Protein AF-A0A3A2Z246-F1 (afdb_monomer_lite)

Foldseek 3Di:
DAQFPVGDDAQWDWDAAPPVRHTPDTAGEDEPGHTPTRVCVPNVDDPVLVVQADAPPPPDDPPDPDDDDDDDCPPDRGHYYHHVVVVVVSVVVVDDPPRDPPPPPPD

Sequence (107 aa):
MGYTTQGLELVRLTAVTWPEGKVLLDILVRPFGEILDLNSRFSGIFPEHYATAIPYGSKVPDTVSSAPEDGEVETAPMQVVDSPAVARELLFKHLQPDTPFDRTCDR

Structure (mmCIF, N/CA/C/O backbone):
data_AF-A0A3A2Z246-F1
#
_entry.id   AF-A0A3A2Z246-F1
#
loop_
_atom_site.group_PDB
_atom_site.id
_atom_site.type_symbol
_atom_site.label_atom_id
_atom_site.label_alt_id
_atom_site.label_comp_id
_atom_site.label_asym_id
_atom_site.label_entity_id
_atom_site.label_seq_id
_atom_site.pdbx_PDB_ins_code
_atom_site.Cartn_x
_atom_site.Cartn_y
_atom_site.Cartn_z
_atom_site.occupancy
_atom_site.B_iso_or_equiv
_atom_site.auth_seq_id
_atom_site.auth_comp_id
_atom_site.auth_asym_id
_atom_site.auth_atom_id
_atom_site.pdbx_PDB_model_num
ATOM 1 N N . MET A 1 1 ? 5.184 -0.367 4.329 1.00 91.81 1 MET A N 1
ATOM 2 C CA . MET A 1 1 ? 4.444 -1.140 5.355 1.00 91.81 1 MET A CA 1
ATOM 3 C C . MET A 1 1 ? 3.972 -0.184 6.439 1.00 91.81 1 MET A C 1
ATOM 5 O O . MET A 1 1 ? 4.688 0.779 6.689 1.00 91.81 1 MET A O 1
ATOM 9 N N . GLY A 1 2 ? 2.813 -0.428 7.045 1.00 93.56 2 GLY A N 1
ATOM 10 C CA . GLY A 1 2 ? 2.259 0.357 8.154 1.00 93.56 2 GLY A CA 1
ATOM 11 C C . GLY A 1 2 ? 1.643 -0.555 9.214 1.00 93.56 2 GLY A C 1
ATOM 12 O O . GLY A 1 2 ? 1.359 -1.720 8.933 1.00 93.56 2 GLY A O 1
ATOM 13 N N . TYR A 1 3 ? 1.477 -0.044 10.429 1.00 96.50 3 TYR A N 1
ATOM 14 C CA . TYR A 1 3 ? 0.848 -0.760 11.532 1.00 96.50 3 TYR A CA 1
ATOM 15 C C . TYR A 1 3 ? -0.658 -0.509 11.542 1.00 96.50 3 TYR A C 1
ATOM 17 O O . TYR A 1 3 ? -1.129 0.631 11.512 1.00 96.50 3 TYR A O 1
ATOM 25 N N . THR A 1 4 ? -1.413 -1.591 11.614 1.00 96.31 4 THR A N 1
ATOM 26 C CA . THR A 1 4 ? -2.870 -1.605 11.622 1.00 96.31 4 THR A CA 1
ATOM 27 C C . THR A 1 4 ? -3.382 -2.411 12.808 1.00 96.31 4 THR A C 1
ATOM 29 O O . THR A 1 4 ? -2.623 -3.058 13.537 1.00 96.31 4 THR A O 1
ATOM 32 N N . THR A 1 5 ? -4.700 -2.422 12.974 1.00 97.00 5 THR A N 1
ATOM 33 C CA . THR A 1 5 ? -5.398 -3.297 13.931 1.00 97.00 5 THR A CA 1
ATOM 34 C C . THR A 1 5 ? -5.128 -4.794 13.727 1.00 97.00 5 THR A C 1
ATOM 36 O O . THR A 1 5 ? -5.348 -5.566 14.656 1.00 97.00 5 THR A O 1
ATOM 39 N N . GLN A 1 6 ? -4.612 -5.206 12.563 1.00 95.06 6 GLN A N 1
ATOM 40 C CA . GLN A 1 6 ? -4.273 -6.596 12.236 1.00 95.06 6 GLN A CA 1
ATOM 41 C C . GLN A 1 6 ? -2.756 -6.869 12.209 1.00 95.06 6 GLN A C 1
ATOM 43 O O . GLN A 1 6 ? -2.329 -7.948 11.797 1.00 95.06 6 GLN A O 1
ATOM 48 N N . GLY A 1 7 ? -1.925 -5.922 12.659 1.00 95.00 7 GLY A N 1
ATOM 49 C CA . GLY A 1 7 ? -0.468 -6.060 12.710 1.00 95.00 7 GLY A CA 1
ATOM 50 C C . GLY A 1 7 ? 0.253 -5.208 11.665 1.00 95.00 7 GLY A C 1
ATOM 51 O O . GLY A 1 7 ? -0.106 -4.059 11.441 1.00 95.00 7 GLY A O 1
ATOM 52 N N . LEU A 1 8 ? 1.327 -5.731 11.068 1.00 95.06 8 LEU A N 1
ATOM 53 C CA . LEU A 1 8 ? 2.113 -5.013 10.058 1.00 95.06 8 LEU A CA 1
ATOM 54 C C . LEU A 1 8 ? 1.592 -5.344 8.650 1.00 95.06 8 LEU A C 1
ATOM 56 O O . LEU A 1 8 ? 1.792 -6.455 8.162 1.00 95.06 8 LEU A O 1
ATOM 60 N N . GLU A 1 9 ? 0.971 -4.375 7.978 1.00 95.94 9 GLU A N 1
ATOM 61 C CA . GLU A 1 9 ? 0.338 -4.552 6.664 1.00 95.94 9 GLU A CA 1
ATOM 62 C C . GLU A 1 9 ? 0.999 -3.726 5.543 1.00 95.94 9 GLU A C 1
ATOM 64 O O . GLU A 1 9 ? 1.778 -2.786 5.761 1.00 95.94 9 GLU A O 1
ATOM 69 N N . LEU A 1 10 ? 0.694 -4.105 4.298 1.00 94.56 10 LEU A N 1
ATOM 70 C CA . LEU A 1 10 ? 1.150 -3.427 3.086 1.00 94.56 10 LEU A CA 1
ATOM 71 C C . LEU A 1 10 ? 0.365 -2.126 2.869 1.00 94.56 10 LEU A C 1
ATOM 73 O O . LEU A 1 10 ? -0.858 -2.143 2.825 1.00 94.56 10 LEU A O 1
ATOM 77 N N . VAL A 1 11 ? 1.087 -1.017 2.681 1.00 94.81 11 VAL A N 1
ATOM 78 C CA . VAL A 1 11 ? 0.508 0.330 2.453 1.00 94.81 11 VAL A CA 1
ATOM 79 C C . VAL A 1 11 ? 0.953 0.970 1.133 1.00 94.81 11 VAL A C 1
ATOM 81 O O . VAL A 1 11 ? 0.318 1.899 0.649 1.00 94.81 11 VAL A O 1
ATOM 84 N N . ARG A 1 12 ? 2.046 0.481 0.534 1.00 94.25 12 ARG A N 1
ATOM 85 C CA . ARG A 1 12 ? 2.563 0.909 -0.773 1.00 94.25 12 ARG A CA 1
ATOM 86 C C . ARG A 1 12 ? 3.203 -0.285 -1.458 1.00 94.25 12 ARG A C 1
ATOM 88 O O . ARG A 1 12 ? 3.918 -1.042 -0.800 1.00 94.25 12 ARG A O 1
ATOM 95 N N . LEU A 1 13 ? 2.951 -0.429 -2.750 1.00 93.62 13 LEU A N 1
ATOM 96 C CA . LEU A 1 13 ? 3.553 -1.435 -3.608 1.00 93.62 13 LEU A CA 1
ATOM 97 C C . LEU A 1 13 ? 4.233 -0.736 -4.781 1.00 93.62 13 LEU A C 1
ATOM 99 O O . LEU A 1 13 ? 3.569 -0.048 -5.552 1.00 93.62 13 LEU A O 1
ATOM 103 N N . THR A 1 14 ? 5.534 -0.971 -4.927 1.00 92.25 14 THR A N 1
ATOM 104 C CA . THR A 1 14 ? 6.320 -0.488 -6.063 1.00 92.25 14 THR A CA 1
ATOM 105 C C . THR A 1 14 ? 6.989 -1.683 -6.739 1.00 92.25 14 THR A C 1
ATOM 107 O O . THR A 1 14 ? 7.660 -2.472 -6.075 1.00 92.25 14 THR A O 1
ATOM 110 N N . ALA A 1 15 ? 6.794 -1.835 -8.045 1.00 90.88 15 ALA A N 1
ATOM 111 C CA . ALA A 1 15 ? 7.421 -2.851 -8.880 1.00 90.88 15 ALA A CA 1
ATOM 112 C C . ALA A 1 15 ? 8.224 -2.176 -9.994 1.00 90.88 15 ALA A C 1
ATOM 114 O O . ALA A 1 15 ? 7.751 -1.229 -10.628 1.00 90.88 15 ALA A O 1
ATOM 115 N N . VAL A 1 16 ? 9.430 -2.680 -10.239 1.00 90.56 16 VAL A N 1
ATOM 116 C CA . VAL A 1 16 ? 10.371 -2.141 -11.227 1.00 90.56 16 VAL A CA 1
ATOM 117 C C . VAL A 1 16 ? 10.872 -3.251 -12.148 1.00 90.56 16 VAL A C 1
ATOM 119 O O . VAL A 1 16 ? 10.936 -4.410 -11.737 1.00 90.56 16 VAL A O 1
ATOM 122 N N . THR A 1 17 ? 11.229 -2.913 -13.388 1.00 87.00 17 THR A N 1
ATOM 123 C CA . THR A 1 17 ? 11.916 -3.847 -14.287 1.00 87.00 17 THR A CA 1
ATOM 124 C C . THR A 1 17 ? 13.344 -4.087 -13.820 1.00 87.00 17 THR A C 1
ATOM 126 O O . THR A 1 17 ? 13.981 -3.219 -13.224 1.00 87.00 17 THR A O 1
ATOM 129 N N . TRP A 1 18 ? 13.880 -5.249 -14.164 1.00 82.12 18 TRP A N 1
ATOM 130 C CA . TRP A 1 18 ? 15.300 -5.546 -14.056 1.00 82.12 18 TRP A CA 1
ATOM 131 C C . TRP A 1 18 ? 15.807 -5.991 -15.433 1.00 82.12 18 TRP A C 1
ATOM 133 O O . TRP A 1 18 ? 15.103 -6.775 -16.075 1.00 82.12 18 TRP A O 1
ATOM 143 N N . PRO A 1 19 ? 16.998 -5.549 -15.884 1.00 84.88 19 PRO A N 1
ATOM 144 C CA . PRO A 1 19 ? 17.991 -4.724 -15.181 1.00 84.88 19 PRO A CA 1
ATOM 145 C C . PRO A 1 19 ? 17.773 -3.201 -15.272 1.00 84.88 19 PRO A C 1
ATOM 147 O O . PRO A 1 19 ? 18.483 -2.453 -14.608 1.00 84.88 19 PRO A O 1
ATOM 150 N N . GLU A 1 20 ? 16.822 -2.714 -16.073 1.00 86.00 20 GLU A N 1
ATOM 151 C CA . GLU A 1 20 ? 16.721 -1.281 -16.405 1.00 86.00 20 GLU A CA 1
ATOM 152 C C . GLU A 1 20 ? 16.146 -0.403 -15.283 1.00 86.00 20 GLU A C 1
ATOM 154 O O . GLU A 1 20 ? 16.250 0.818 -15.367 1.00 86.00 20 GLU A O 1
ATOM 159 N N . GLY A 1 21 ? 15.511 -0.983 -14.260 1.00 84.19 21 GLY A N 1
ATOM 160 C CA . GLY A 1 21 ? 14.968 -0.236 -13.122 1.00 84.19 21 GLY A CA 1
ATOM 161 C C . GLY A 1 21 ? 13.742 0.624 -13.443 1.00 84.19 21 GLY A C 1
ATOM 162 O O . GLY A 1 21 ? 13.428 1.541 -12.686 1.00 84.19 21 GLY A O 1
ATOM 163 N N . LYS A 1 22 ? 13.036 0.374 -14.553 1.00 88.06 22 LYS A N 1
ATOM 164 C CA . LYS A 1 22 ? 11.867 1.179 -14.944 1.00 88.06 22 LYS A CA 1
ATOM 165 C C . LYS A 1 22 ? 10.682 0.869 -14.037 1.00 88.06 22 LYS A C 1
ATOM 167 O O . LYS A 1 22 ? 10.354 -0.298 -13.846 1.00 88.06 22 LYS A O 1
ATOM 172 N N . VAL A 1 23 ? 10.007 1.895 -13.520 1.00 87.75 23 VAL A N 1
ATOM 173 C CA . VAL A 1 23 ? 8.809 1.723 -12.682 1.00 87.75 23 VAL A CA 1
ATOM 174 C C . VAL A 1 23 ? 7.670 1.148 -13.523 1.00 87.75 23 VAL A C 1
ATOM 176 O O . VAL A 1 23 ? 7.226 1.766 -14.486 1.00 87.75 23 VAL A O 1
ATOM 179 N N . LEU A 1 24 ? 7.213 -0.050 -13.160 1.00 88.06 24 LEU A N 1
ATOM 180 C CA . LEU A 1 24 ? 6.066 -0.720 -13.778 1.00 88.06 24 LEU A CA 1
ATOM 181 C C . LEU A 1 24 ? 4.771 -0.409 -13.035 1.00 88.06 24 LEU A C 1
ATOM 183 O O . LEU A 1 24 ? 3.717 -0.250 -13.643 1.00 88.06 24 LEU A O 1
ATOM 187 N N . LEU A 1 25 ? 4.859 -0.360 -11.709 1.00 89.88 25 LEU A N 1
ATOM 188 C CA . LEU A 1 25 ? 3.725 -0.162 -10.824 1.00 89.88 25 LEU A CA 1
ATOM 189 C C . LEU A 1 25 ? 4.209 0.613 -9.604 1.00 89.88 25 LEU A C 1
ATOM 191 O O . LEU A 1 25 ? 5.188 0.208 -8.989 1.00 89.88 25 LEU A O 1
ATOM 195 N N . ASP A 1 26 ? 3.529 1.692 -9.239 1.00 91.62 26 ASP A N 1
ATOM 196 C CA . ASP A 1 26 ? 3.742 2.385 -7.969 1.00 91.62 26 ASP A CA 1
ATOM 197 C C . ASP A 1 26 ? 2.391 2.861 -7.444 1.00 91.62 26 ASP A C 1
ATOM 199 O O . ASP A 1 26 ? 1.778 3.771 -8.002 1.00 91.62 26 ASP A O 1
ATOM 203 N N . ILE A 1 27 ? 1.877 2.166 -6.432 1.00 93.00 27 ILE A N 1
ATOM 204 C CA . ILE A 1 27 ? 0.508 2.349 -5.946 1.00 93.00 27 ILE A CA 1
ATOM 205 C C . ILE A 1 27 ? 0.447 2.337 -4.421 1.00 93.00 27 ILE A C 1
ATOM 207 O O . ILE A 1 27 ? 1.177 1.608 -3.742 1.00 93.00 27 ILE A O 1
ATOM 211 N N . LEU A 1 28 ? -0.491 3.107 -3.881 1.00 94.56 28 LEU A N 1
ATOM 212 C CA . LEU A 1 28 ? -0.943 3.001 -2.502 1.00 94.56 28 LEU A CA 1
ATOM 213 C C . LEU A 1 28 ? -1.941 1.857 -2.366 1.00 94.56 28 LEU A C 1
ATOM 215 O O . LEU A 1 28 ? -2.760 1.611 -3.251 1.00 94.56 28 LEU A O 1
ATOM 219 N N . VAL A 1 29 ? -1.899 1.173 -1.230 1.00 95.12 29 VAL A N 1
ATOM 220 C CA . VAL A 1 29 ? -2.763 0.027 -0.946 1.00 95.12 29 VAL A CA 1
ATOM 221 C C . VAL A 1 29 ? -3.530 0.315 0.329 1.00 95.12 29 VAL A C 1
ATOM 223 O O . VAL A 1 29 ? -2.920 0.555 1.367 1.00 95.12 29 VAL A O 1
ATOM 226 N N . ARG A 1 30 ? -4.863 0.261 0.273 1.00 94.44 30 ARG A N 1
ATOM 227 C CA . ARG A 1 30 ? -5.680 0.293 1.486 1.00 94.44 30 ARG A CA 1
ATOM 228 C C . ARG A 1 30 ? -5.577 -1.069 2.196 1.00 94.44 30 ARG A C 1
ATOM 230 O O . ARG A 1 30 ? -5.949 -2.072 1.587 1.00 94.44 30 ARG A O 1
ATOM 237 N N . PRO A 1 31 ? -5.051 -1.135 3.433 1.00 94.88 31 PRO A N 1
ATOM 238 C CA . PRO A 1 31 ? -4.942 -2.386 4.183 1.00 94.88 31 PRO A CA 1
ATOM 239 C C . PRO A 1 31 ? -6.312 -2.879 4.671 1.00 94.88 31 PRO A C 1
ATOM 241 O O . PRO A 1 31 ? -7.307 -2.157 4.578 1.00 94.88 31 PRO A O 1
ATOM 244 N N . PHE A 1 32 ? -6.377 -4.115 5.179 1.00 93.69 32 PHE A N 1
ATOM 245 C CA . PHE A 1 32 ? -7.632 -4.675 5.691 1.00 93.69 32 PHE A CA 1
ATOM 246 C C . PHE A 1 32 ? -8.001 -4.103 7.059 1.00 93.69 32 PHE A C 1
ATOM 248 O O . PHE A 1 32 ? -9.176 -3.847 7.322 1.00 93.69 32 PHE A O 1
ATOM 255 N N . GLY A 1 33 ? -7.013 -3.938 7.938 1.00 93.31 33 GLY A N 1
ATOM 256 C CA . GLY A 1 33 ? -7.199 -3.315 9.238 1.00 93.31 33 GLY A CA 1
ATOM 257 C C . GLY A 1 33 ? -7.242 -1.793 9.149 1.00 93.31 33 GLY A C 1
ATOM 258 O O . GLY A 1 33 ? -6.658 -1.176 8.258 1.00 93.31 33 GLY A O 1
ATOM 259 N N . GLU A 1 34 ? -7.893 -1.168 10.128 1.00 94.00 34 GLU A N 1
ATOM 260 C CA . GLU A 1 34 ? -7.767 0.274 10.343 1.00 94.00 34 GLU A CA 1
ATOM 261 C C . GLU A 1 34 ? -6.302 0.644 10.627 1.00 94.00 34 GLU A C 1
ATOM 263 O O . GLU A 1 34 ? -5.625 -0.028 11.414 1.00 94.00 34 GLU A O 1
ATOM 268 N N . ILE A 1 35 ? -5.814 1.692 9.960 1.00 94.19 35 ILE A N 1
ATOM 269 C CA . ILE A 1 35 ? -4.438 2.177 10.080 1.00 94.19 35 ILE A CA 1
ATOM 270 C C . ILE A 1 35 ? -4.278 2.879 11.428 1.00 94.19 35 ILE A C 1
ATOM 272 O O . ILE A 1 35 ? -4.954 3.868 11.695 1.00 94.19 35 ILE A O 1
ATOM 276 N N . LEU A 1 36 ? -3.349 2.389 12.247 1.00 95.38 36 LEU A N 1
ATOM 277 C CA . LEU A 1 36 ? -2.989 3.003 13.527 1.00 95.38 36 LEU A CA 1
ATOM 278 C C . LEU A 1 36 ? -1.774 3.919 13.370 1.00 95.38 36 LEU A C 1
ATOM 280 O O . LEU A 1 36 ? -1.730 5.006 13.938 1.00 95.38 36 LEU A O 1
ATOM 284 N N . ASP A 1 37 ? -0.795 3.475 12.581 1.00 94.75 37 ASP A N 1
ATOM 285 C CA . ASP A 1 37 ? 0.413 4.230 12.271 1.00 94.75 37 ASP A CA 1
ATOM 286 C C . ASP A 1 37 ? 0.907 3.868 10.865 1.00 94.75 37 ASP A C 1
ATOM 288 O O . ASP A 1 37 ? 1.138 2.703 10.536 1.00 94.75 37 ASP A O 1
ATOM 292 N N . LEU A 1 38 ? 1.116 4.875 10.017 1.00 93.75 38 LEU A N 1
ATOM 293 C CA . LEU A 1 38 ? 1.684 4.689 8.680 1.00 93.75 38 LEU A CA 1
ATOM 294 C C . LEU A 1 38 ? 3.176 4.349 8.705 1.00 93.75 38 LEU A C 1
ATOM 296 O O . LEU A 1 38 ? 3.742 4.019 7.660 1.00 93.75 38 LEU A O 1
ATOM 300 N N . ASN A 1 39 ? 3.815 4.412 9.874 1.00 93.38 39 ASN A N 1
ATOM 301 C CA . ASN A 1 39 ? 5.242 4.219 10.060 1.00 93.38 39 ASN A CA 1
ATOM 302 C C . ASN A 1 39 ? 6.047 5.153 9.137 1.00 93.38 39 ASN A C 1
ATOM 304 O O . ASN A 1 39 ? 7.022 4.738 8.506 1.00 93.38 39 ASN A O 1
ATOM 308 N N . SER A 1 40 ? 5.599 6.409 9.009 1.00 92.75 40 SER A N 1
ATOM 309 C CA . SER A 1 40 ? 6.005 7.353 7.952 1.00 92.75 40 SER A CA 1
ATOM 310 C C . SER A 1 40 ? 7.513 7.557 7.858 1.00 92.75 40 SER A C 1
ATOM 312 O O . SER A 1 40 ? 8.042 7.707 6.761 1.00 92.75 40 SER A O 1
ATOM 314 N N . ARG A 1 41 ? 8.234 7.480 8.986 1.00 92.25 41 ARG A N 1
ATOM 315 C CA . ARG A 1 41 ? 9.704 7.569 9.019 1.00 92.25 41 ARG A CA 1
ATOM 316 C C . ARG A 1 41 ? 10.385 6.504 8.153 1.00 92.25 41 ARG A C 1
ATOM 318 O O . ARG A 1 41 ? 11.444 6.768 7.596 1.00 92.25 41 ARG A O 1
ATOM 325 N N . PHE A 1 42 ? 9.811 5.308 8.084 1.00 91.50 42 PHE A N 1
ATOM 326 C CA . PHE A 1 42 ? 10.369 4.181 7.340 1.00 91.50 42 PHE A CA 1
ATOM 327 C C . PHE A 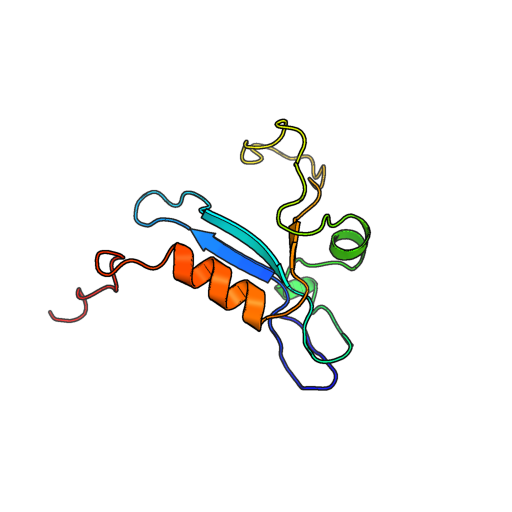1 42 ? 9.619 3.928 6.034 1.00 91.50 42 PHE A C 1
ATOM 329 O O . PHE A 1 42 ? 10.223 3.503 5.055 1.00 91.50 42 PHE A O 1
ATOM 336 N N . SER A 1 43 ? 8.306 4.161 6.009 1.00 89.25 43 SER A N 1
ATOM 337 C CA . SER A 1 43 ? 7.477 3.927 4.827 1.00 89.25 43 SER A CA 1
ATOM 338 C C . SER A 1 43 ? 7.507 5.083 3.827 1.00 89.25 43 SER A C 1
ATOM 340 O O . SER A 1 43 ? 7.205 4.863 2.656 1.00 89.25 43 SER A O 1
ATOM 342 N N . GLY A 1 44 ? 7.830 6.303 4.271 1.00 91.44 44 GLY A N 1
ATOM 343 C CA . GLY A 1 44 ? 7.718 7.521 3.465 1.00 91.44 44 GLY A CA 1
ATOM 344 C C . GLY A 1 44 ? 6.275 7.872 3.084 1.00 91.44 44 GLY A C 1
ATOM 345 O O . GLY A 1 44 ? 6.064 8.679 2.183 1.00 91.44 44 GLY A O 1
ATOM 346 N N . ILE A 1 45 ? 5.276 7.244 3.719 1.00 91.44 45 ILE A N 1
ATOM 347 C CA . ILE A 1 45 ? 3.858 7.485 3.447 1.00 91.44 45 ILE A CA 1
ATOM 348 C C . ILE A 1 45 ? 3.260 8.341 4.551 1.00 91.44 45 ILE A C 1
ATOM 350 O O . ILE A 1 45 ? 3.332 7.986 5.729 1.00 91.44 45 ILE A O 1
ATOM 354 N N . PHE A 1 46 ? 2.637 9.443 4.149 1.00 92.50 46 PHE A N 1
ATOM 355 C CA . PHE A 1 46 ? 1.930 10.354 5.036 1.00 92.50 46 PHE A CA 1
ATOM 356 C C . PHE A 1 46 ? 0.422 10.355 4.725 1.00 92.50 46 PHE A C 1
ATOM 358 O O . PHE A 1 46 ? 0.028 9.923 3.637 1.00 92.50 46 PHE A O 1
ATOM 365 N N . PRO A 1 47 ? -0.444 10.790 5.657 1.00 91.06 47 PRO A N 1
ATOM 366 C CA . PRO A 1 47 ? -1.895 10.810 5.449 1.00 91.06 47 PRO A CA 1
ATOM 367 C C . PRO A 1 47 ? -2.335 11.614 4.217 1.00 91.06 47 PRO A C 1
ATOM 369 O O . PRO A 1 47 ? -3.303 11.249 3.550 1.00 91.06 47 PRO A O 1
ATOM 372 N N . GLU A 1 48 ? -1.594 12.665 3.870 1.00 91.38 48 GLU A N 1
ATOM 373 C CA . GLU A 1 48 ? -1.855 13.539 2.724 1.00 91.38 48 GLU A CA 1
ATOM 374 C C . GLU A 1 48 ? -1.803 12.755 1.413 1.00 91.38 48 GLU A C 1
ATOM 376 O O . GLU A 1 48 ? -2.615 12.994 0.523 1.00 91.38 48 GLU A O 1
ATOM 381 N N . HIS A 1 49 ? -0.921 11.755 1.327 1.00 90.31 49 HIS A N 1
ATOM 382 C CA . HIS A 1 49 ? -0.818 10.879 0.164 1.00 90.31 49 HIS A CA 1
ATOM 383 C C . HIS A 1 49 ? -2.102 10.088 -0.092 1.00 90.31 49 HIS A C 1
ATOM 385 O O . HIS A 1 49 ? -2.433 9.848 -1.245 1.00 90.31 49 HIS A O 1
ATOM 391 N N . TYR A 1 50 ? -2.836 9.689 0.952 1.00 89.25 50 TYR A N 1
ATOM 392 C CA . TYR A 1 50 ? -4.134 9.024 0.794 1.00 89.25 50 TYR A CA 1
ATOM 393 C C . TYR A 1 50 ? -5.263 10.011 0.498 1.00 89.25 50 TYR A C 1
ATOM 395 O O . TYR A 1 50 ? -6.219 9.647 -0.183 1.00 89.25 50 TYR A O 1
ATOM 403 N N . ALA A 1 51 ? -5.164 11.243 1.003 1.00 89.69 51 ALA A N 1
ATOM 404 C CA . ALA A 1 51 ? -6.167 12.280 0.782 1.00 89.69 51 ALA A CA 1
ATOM 405 C C . ALA A 1 51 ? -6.173 12.794 -0.667 1.00 89.69 51 ALA A C 1
ATOM 407 O O . ALA A 1 51 ? -7.236 13.109 -1.197 1.00 89.69 51 ALA A O 1
ATOM 408 N N . THR A 1 52 ? -5.004 12.861 -1.311 1.00 89.50 52 THR A N 1
ATOM 409 C CA . THR A 1 52 ? -4.856 13.288 -2.713 1.00 89.50 52 THR A CA 1
ATOM 410 C C . THR A 1 52 ? -4.864 12.128 -3.708 1.00 89.50 52 THR A C 1
ATOM 412 O O . THR A 1 52 ? -4.830 12.362 -4.917 1.00 89.50 52 THR A O 1
ATOM 415 N N . ALA A 1 53 ? -4.909 10.884 -3.223 1.00 88.06 53 ALA A N 1
ATOM 416 C CA . ALA A 1 53 ? -4.832 9.717 -4.083 1.00 88.06 53 ALA A CA 1
ATOM 417 C C . ALA A 1 53 ? -6.054 9.574 -4.989 1.00 88.06 53 ALA A C 1
ATOM 419 O O . ALA A 1 53 ? -7.202 9.766 -4.580 1.00 88.06 53 ALA A O 1
ATOM 420 N N . ILE A 1 54 ? -5.794 9.138 -6.217 1.00 91.00 54 ILE A N 1
ATOM 421 C CA . ILE A 1 54 ? -6.829 8.826 -7.201 1.00 91.00 54 ILE A CA 1
ATOM 422 C C . ILE A 1 54 ? -7.044 7.310 -7.283 1.00 91.00 54 ILE A C 1
ATOM 424 O O . ILE A 1 54 ? -6.078 6.551 -7.200 1.00 91.00 54 ILE A O 1
ATOM 428 N N . PRO A 1 55 ? -8.280 6.821 -7.474 1.00 90.88 55 PRO A N 1
ATOM 429 C CA . PRO A 1 55 ? -8.511 5.393 -7.654 1.00 90.88 55 PRO A CA 1
ATOM 430 C C . PRO A 1 55 ? -7.760 4.856 -8.876 1.00 90.88 55 PRO A C 1
ATOM 432 O O . PRO A 1 55 ? -7.802 5.458 -9.957 1.00 90.88 55 PRO A O 1
ATOM 435 N N . TYR A 1 56 ? -7.094 3.713 -8.714 1.00 86.69 56 TYR A N 1
ATOM 436 C CA . TYR A 1 56 ? -6.375 3.037 -9.791 1.00 86.69 56 TYR A CA 1
ATOM 437 C C . TYR A 1 56 ? -7.297 2.759 -10.990 1.00 86.69 56 TYR A C 1
ATOM 439 O O . TYR A 1 56 ? -8.410 2.261 -10.832 1.00 86.69 56 TYR A O 1
ATOM 447 N N . GLY A 1 57 ? -6.835 3.075 -12.203 1.00 80.06 57 GLY A N 1
ATOM 448 C CA . GLY A 1 57 ? -7.619 2.926 -13.437 1.00 80.06 57 GLY A CA 1
ATOM 449 C C . GLY A 1 57 ? -8.499 4.130 -13.800 1.00 80.06 57 GLY A C 1
ATOM 450 O O . GLY A 1 57 ? -9.092 4.143 -14.880 1.00 80.06 57 GLY A O 1
ATOM 451 N N . SER A 1 58 ? -8.550 5.168 -12.960 1.00 78.75 58 SER A N 1
ATOM 452 C CA . SER A 1 58 ? -9.077 6.473 -13.377 1.00 78.75 58 SER A CA 1
ATOM 453 C C . SER A 1 58 ? -8.170 7.053 -14.466 1.00 78.75 58 SER A C 1
ATOM 455 O O . SER A 1 58 ? -6.949 6.935 -14.363 1.00 78.75 58 SER A O 1
ATOM 457 N N . LYS A 1 59 ? -8.744 7.676 -15.507 1.00 61.97 59 LYS A N 1
ATOM 458 C CA . LYS A 1 59 ? -7.963 8.400 -16.524 1.00 61.97 59 LYS A CA 1
ATOM 459 C C . LYS A 1 59 ? -7.139 9.483 -15.829 1.00 61.97 59 LYS A C 1
ATOM 461 O O . LYS A 1 59 ? -7.671 10.533 -15.476 1.00 61.97 59 LYS A O 1
ATOM 466 N N . VAL A 1 60 ? -5.859 9.203 -15.620 1.00 58.50 60 VAL A N 1
ATOM 467 C CA . VAL A 1 60 ? -4.880 10.209 -15.224 1.00 58.50 60 VAL A CA 1
ATOM 468 C C . VAL A 1 60 ? -4.763 11.160 -16.418 1.00 58.50 60 VAL A C 1
ATOM 470 O O . VAL A 1 60 ? -4.624 10.671 -17.540 1.00 58.50 60 VAL A O 1
ATOM 473 N N . PRO A 1 61 ? -4.882 12.486 -16.249 1.00 49.84 61 PRO A N 1
ATOM 474 C CA . PRO A 1 61 ? -4.460 13.394 -17.305 1.00 49.84 61 PRO A CA 1
ATOM 475 C C . PRO A 1 61 ? -2.980 13.105 -17.603 1.00 49.84 61 PRO A C 1
ATOM 477 O O . PRO A 1 61 ? -2.199 12.986 -16.663 1.00 49.84 61 PRO A O 1
ATOM 480 N N . ASP A 1 62 ? -2.628 12.943 -18.882 1.00 45.16 62 ASP A N 1
ATOM 481 C CA . ASP A 1 62 ? -1.348 12.439 -19.427 1.00 45.16 62 ASP A CA 1
ATOM 482 C C . ASP A 1 62 ? -0.078 13.267 -19.084 1.00 45.16 62 ASP A C 1
ATOM 484 O O . ASP A 1 62 ? 0.890 13.292 -19.843 1.00 45.16 62 ASP A O 1
ATOM 488 N N . THR A 1 63 ? -0.023 13.945 -17.940 1.00 42.56 63 THR A N 1
ATOM 489 C CA . THR A 1 63 ? 1.028 14.910 -17.602 1.00 42.56 63 THR A CA 1
ATOM 490 C C . THR A 1 63 ? 1.759 14.555 -16.310 1.00 42.56 63 THR A C 1
ATOM 492 O O . THR A 1 63 ? 1.833 15.396 -15.436 1.00 42.56 63 THR A O 1
ATOM 495 N N . VAL A 1 64 ? 2.284 13.336 -16.141 1.00 44.81 64 VAL A N 1
ATOM 496 C CA . VAL A 1 64 ? 3.448 13.065 -15.256 1.00 44.81 64 VAL A CA 1
ATOM 497 C C . VAL A 1 64 ? 3.897 11.607 -15.412 1.00 44.81 64 VAL A C 1
ATOM 499 O O . VAL A 1 64 ? 3.667 10.745 -14.573 1.00 44.81 64 VAL A O 1
ATOM 502 N N . SER A 1 65 ? 4.548 11.309 -16.533 1.00 42.81 65 SER A N 1
ATOM 503 C CA . SER A 1 65 ? 5.497 10.194 -16.626 1.00 42.81 65 SER A CA 1
ATOM 504 C C . SER A 1 65 ? 6.887 10.789 -16.797 1.00 42.81 65 SER A C 1
ATOM 506 O O . SER A 1 65 ? 7.483 10.688 -17.861 1.00 42.81 65 SER A O 1
ATOM 508 N N . SER A 1 66 ? 7.378 11.455 -15.757 1.00 37.97 66 SER A N 1
ATOM 509 C CA . SER A 1 66 ? 8.780 11.847 -15.652 1.00 37.97 66 SER A CA 1
ATOM 510 C C . SER A 1 66 ? 9.207 11.636 -14.210 1.00 37.97 66 SER A C 1
ATOM 512 O O . SER A 1 66 ? 8.546 12.110 -13.287 1.00 37.97 66 SER A O 1
ATOM 514 N N . ALA A 1 67 ? 10.285 10.879 -14.029 1.00 40.28 67 ALA A N 1
ATOM 515 C CA . ALA A 1 67 ? 11.008 10.812 -12.770 1.00 40.28 67 ALA A CA 1
ATOM 516 C C . ALA A 1 67 ? 11.324 12.240 -12.284 1.00 40.28 67 ALA A C 1
ATOM 518 O O . ALA A 1 67 ? 11.673 13.074 -13.123 1.00 40.28 67 ALA A O 1
ATOM 519 N N . PRO A 1 68 ? 11.230 12.548 -10.979 1.00 41.00 68 PRO A N 1
ATOM 520 C CA . PRO A 1 68 ? 11.735 13.816 -10.493 1.00 41.00 68 PRO A CA 1
ATOM 521 C C . PRO A 1 68 ? 13.265 13.728 -10.452 1.00 41.00 68 PRO A C 1
ATOM 523 O O . PRO A 1 68 ? 13.847 13.125 -9.550 1.00 41.00 68 PRO A O 1
ATOM 526 N N . GLU A 1 69 ? 13.909 14.299 -11.469 1.00 42.78 69 GLU A N 1
ATOM 527 C CA . GLU A 1 69 ? 15.199 14.957 -11.289 1.00 42.78 69 GLU A CA 1
ATOM 528 C C . GLU A 1 69 ? 14.920 16.285 -10.562 1.00 42.78 69 GLU A C 1
ATOM 530 O O . GLU A 1 69 ? 14.039 17.040 -10.960 1.00 42.78 69 GLU A O 1
ATOM 535 N N . ASP A 1 70 ? 15.655 16.518 -9.476 1.00 37.06 70 ASP A N 1
ATOM 536 C CA . ASP A 1 70 ? 15.735 17.759 -8.698 1.00 37.06 70 ASP A CA 1
ATOM 537 C C . ASP A 1 70 ? 14.509 18.234 -7.880 1.00 37.06 70 ASP A C 1
ATOM 539 O O . ASP A 1 70 ? 13.591 18.903 -8.336 1.00 37.06 70 ASP A O 1
ATOM 543 N N . GLY A 1 71 ?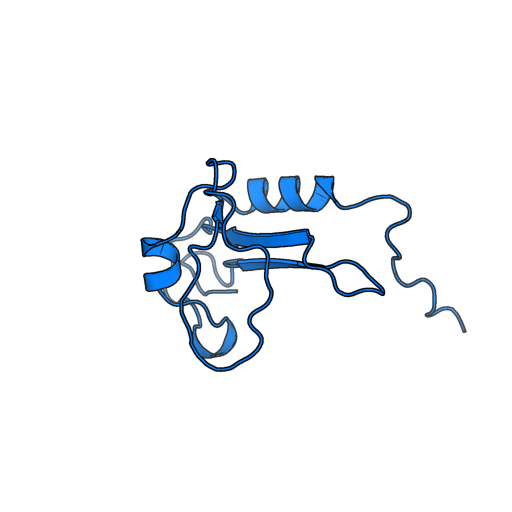 14.613 18.015 -6.564 1.00 44.22 71 GLY A N 1
ATOM 544 C CA . GLY A 1 71 ? 14.607 19.121 -5.595 1.00 44.22 71 GLY A CA 1
ATOM 545 C C . GLY A 1 71 ? 13.288 19.757 -5.146 1.00 44.22 71 GLY A C 1
ATOM 546 O O . GLY A 1 71 ? 13.300 20.379 -4.085 1.00 44.22 71 GLY A O 1
ATOM 547 N N . GLU A 1 72 ? 12.164 19.587 -5.843 1.00 34.22 72 GLU A N 1
ATOM 54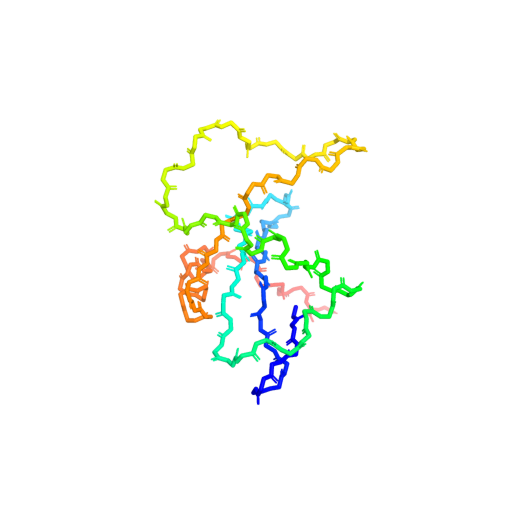8 C CA . GLU A 1 72 ? 10.871 20.158 -5.422 1.00 34.22 72 GLU A CA 1
ATOM 549 C C . GLU A 1 72 ? 9.763 19.096 -5.374 1.00 34.22 72 GLU A C 1
ATOM 551 O O . GLU A 1 72 ? 9.423 18.439 -6.354 1.00 34.22 72 GLU A O 1
ATOM 556 N N . VAL A 1 73 ? 9.217 18.895 -4.170 1.00 44.84 73 VAL A N 1
ATOM 557 C CA . VAL A 1 73 ? 8.245 17.845 -3.833 1.00 44.84 73 VAL A CA 1
ATOM 558 C C . VAL A 1 73 ? 6.831 18.277 -4.239 1.00 44.84 73 VAL A C 1
ATOM 560 O O . VAL A 1 73 ? 5.953 18.452 -3.398 1.00 44.84 73 VAL A O 1
ATOM 563 N N . GLU A 1 74 ? 6.582 18.467 -5.532 1.00 43.34 74 GLU A N 1
ATOM 564 C CA . GLU A 1 74 ? 5.204 18.451 -6.027 1.00 43.34 74 GLU A CA 1
ATOM 565 C C . GLU A 1 74 ? 4.748 16.988 -6.068 1.00 43.34 74 GLU A C 1
ATOM 567 O O . GLU A 1 74 ? 5.117 16.205 -6.944 1.00 43.34 74 GLU A O 1
ATOM 572 N N . THR A 1 75 ? 4.011 16.577 -5.036 1.00 55.47 75 THR A N 1
ATOM 573 C CA . THR A 1 75 ? 3.520 15.208 -4.875 1.00 55.47 75 THR A CA 1
ATOM 574 C C . THR A 1 75 ? 2.450 14.921 -5.922 1.00 55.47 75 THR A C 1
ATOM 576 O O . THR A 1 75 ? 1.257 15.132 -5.704 1.00 55.47 75 THR A O 1
ATOM 579 N N . ALA A 1 76 ? 2.879 14.428 -7.085 1.00 64.56 76 ALA A N 1
ATOM 580 C CA . ALA A 1 76 ? 1.973 13.877 -8.083 1.00 64.56 76 ALA A CA 1
ATOM 581 C C . ALA A 1 76 ? 0.978 12.913 -7.398 1.00 64.56 76 ALA A C 1
ATOM 583 O O . ALA A 1 76 ? 1.396 12.095 -6.567 1.00 64.56 76 ALA A O 1
ATOM 584 N N . PRO A 1 77 ? -0.332 13.010 -7.697 1.00 73.00 77 PRO A N 1
ATOM 585 C CA . PRO A 1 77 ? -1.342 12.216 -7.013 1.00 73.00 77 PRO A CA 1
ATOM 586 C C . PRO A 1 77 ? -1.098 10.732 -7.291 1.00 73.00 77 PRO A C 1
ATOM 588 O O . PRO A 1 77 ? -1.242 10.259 -8.419 1.00 73.00 77 PRO A O 1
ATOM 591 N N . MET A 1 78 ? -0.708 9.994 -6.251 1.00 84.25 78 MET A N 1
ATOM 592 C CA . MET A 1 78 ? -0.489 8.555 -6.357 1.00 84.25 78 MET A CA 1
ATOM 593 C C . MET A 1 78 ? -1.813 7.830 -6.592 1.00 84.25 78 MET A C 1
ATOM 595 O O . MET A 1 78 ? -2.878 8.248 -6.132 1.00 84.25 78 MET A O 1
ATOM 599 N N . GLN A 1 79 ? -1.746 6.704 -7.295 1.00 91.38 79 GLN A N 1
ATOM 600 C CA . GLN A 1 79 ? -2.910 5.849 -7.475 1.00 91.38 79 GLN A CA 1
ATOM 601 C C . GLN A 1 79 ? -3.107 4.960 -6.248 1.00 91.38 79 GLN A C 1
ATOM 603 O O . GLN A 1 79 ? -2.144 4.392 -5.734 1.00 91.38 79 GLN A O 1
ATOM 608 N N . VAL A 1 80 ? -4.349 4.808 -5.794 1.00 93.19 80 VAL A N 1
ATOM 609 C CA . VAL A 1 80 ? -4.717 3.933 -4.676 1.00 93.19 80 VAL A CA 1
ATOM 610 C C . VAL A 1 80 ? -5.595 2.780 -5.143 1.00 93.19 80 VAL A C 1
ATOM 612 O O . VAL A 1 80 ? -6.481 2.947 -5.984 1.00 93.19 80 VAL A O 1
ATOM 615 N N . VAL A 1 81 ? -5.351 1.599 -4.578 1.00 94.62 81 VAL A N 1
ATOM 616 C CA . VAL A 1 81 ? -6.215 0.424 -4.717 1.00 94.62 81 VAL A CA 1
ATOM 617 C C . VAL A 1 81 ? -6.945 0.117 -3.416 1.00 94.62 81 VAL A C 1
ATOM 619 O O . VAL A 1 81 ? -6.422 0.325 -2.319 1.00 94.62 81 VAL A O 1
ATOM 622 N N . ASP A 1 82 ? -8.148 -0.433 -3.550 1.00 91.69 82 ASP A N 1
ATOM 623 C CA . ASP A 1 82 ? -9.065 -0.646 -2.428 1.00 91.69 82 ASP A CA 1
ATOM 624 C C . ASP A 1 82 ? -8.670 -1.795 -1.492 1.00 91.69 82 ASP A C 1
ATOM 626 O O . ASP A 1 82 ? -9.169 -1.855 -0.371 1.00 91.69 82 ASP A O 1
ATOM 630 N N . SER A 1 83 ? -7.810 -2.723 -1.930 1.00 93.69 83 SER A N 1
ATOM 631 C CA . SER A 1 83 ? -7.367 -3.838 -1.085 1.00 93.69 83 SER A CA 1
ATOM 632 C C . SER A 1 83 ? -6.005 -4.422 -1.491 1.00 93.69 83 SER A C 1
ATOM 634 O O . SER A 1 83 ? -5.603 -4.317 -2.658 1.00 93.69 83 SER A O 1
ATOM 636 N N . PRO A 1 84 ? -5.319 -5.142 -0.578 1.00 94.06 84 PRO A N 1
ATOM 637 C CA . PRO A 1 84 ? -4.076 -5.850 -0.893 1.00 94.06 84 PRO A CA 1
ATOM 638 C C . PRO A 1 84 ? -4.266 -6.982 -1.911 1.00 94.06 84 PRO A C 1
ATOM 640 O O . PRO A 1 84 ? -3.338 -7.319 -2.645 1.00 94.06 84 PRO A O 1
ATOM 643 N N . ALA A 1 85 ? -5.469 -7.562 -1.989 1.00 94.38 85 ALA A N 1
ATOM 644 C CA . ALA A 1 85 ? -5.791 -8.590 -2.977 1.00 94.38 85 ALA A CA 1
ATOM 645 C C . ALA A 1 85 ? -5.751 -8.026 -4.407 1.00 94.38 85 ALA A C 1
ATOM 647 O O . ALA A 1 85 ? -5.127 -8.627 -5.279 1.00 94.38 85 ALA A O 1
ATOM 648 N N . VAL A 1 86 ? -6.327 -6.836 -4.616 1.00 93.62 86 VAL A N 1
ATOM 649 C CA . VAL A 1 86 ? -6.281 -6.132 -5.908 1.00 93.62 86 VAL A CA 1
ATOM 650 C C . VAL A 1 86 ? -4.845 -5.743 -6.258 1.00 93.62 86 VAL A C 1
ATOM 652 O O . VAL A 1 86 ? -4.409 -5.960 -7.386 1.00 93.62 86 VAL A O 1
ATOM 655 N N . ALA A 1 87 ? -4.068 -5.247 -5.287 1.00 93.56 87 ALA A N 1
ATOM 656 C CA . ALA A 1 87 ? -2.649 -4.940 -5.494 1.00 93.56 87 ALA A CA 1
ATOM 657 C C . ALA A 1 87 ? -1.863 -6.163 -6.006 1.00 93.56 87 ALA A C 1
ATOM 659 O O . ALA A 1 87 ? -1.073 -6.061 -6.945 1.00 93.56 87 ALA A O 1
ATOM 660 N N . ARG A 1 88 ? -2.122 -7.339 -5.421 1.00 94.31 88 ARG A N 1
ATOM 661 C CA . ARG A 1 88 ? -1.513 -8.609 -5.833 1.00 94.31 88 ARG A CA 1
ATOM 662 C C . ARG A 1 88 ? -1.907 -9.004 -7.256 1.00 94.31 88 ARG A C 1
ATOM 664 O O . ARG A 1 88 ? -1.053 -9.444 -8.017 1.00 94.31 88 ARG A O 1
ATOM 671 N N . GLU A 1 89 ? -3.174 -8.851 -7.625 1.00 93.81 89 GLU A N 1
ATOM 672 C CA . GLU A 1 89 ? -3.634 -9.132 -8.990 1.00 93.81 89 GLU A CA 1
ATOM 673 C C . GLU A 1 89 ? -2.968 -8.217 -10.021 1.00 93.81 89 GLU A C 1
ATOM 675 O O . GLU A 1 89 ? -2.575 -8.688 -11.086 1.00 93.81 89 GLU A O 1
ATOM 680 N N . LEU A 1 90 ? -2.788 -6.929 -9.703 1.00 92.00 90 LEU A N 1
ATOM 681 C CA . LEU A 1 90 ? -2.057 -5.997 -10.565 1.00 92.00 90 LEU A CA 1
ATOM 682 C C . LEU A 1 90 ? -0.599 -6.411 -10.730 1.00 92.00 90 LEU A C 1
ATOM 684 O O . LEU A 1 90 ? -0.105 -6.449 -11.853 1.00 92.00 90 LEU A O 1
ATOM 688 N N . LEU A 1 91 ? 0.066 -6.797 -9.641 1.00 91.00 91 LEU A N 1
ATOM 689 C CA . LEU A 1 91 ? 1.437 -7.296 -9.700 1.00 91.00 91 LEU A CA 1
ATOM 690 C C . LEU A 1 91 ? 1.551 -8.546 -10.583 1.00 91.00 91 LEU A C 1
ATOM 692 O O . LEU A 1 91 ? 2.458 -8.640 -11.406 1.00 91.00 91 LEU A O 1
ATOM 696 N N . PHE A 1 92 ? 0.612 -9.486 -10.461 1.00 90.50 92 PHE A N 1
ATOM 697 C CA . PHE A 1 92 ? 0.619 -10.716 -11.255 1.00 90.50 92 PHE A CA 1
ATOM 698 C C . PHE A 1 92 ? 0.399 -10.495 -12.751 1.00 90.50 92 PHE A C 1
ATOM 700 O O . PHE A 1 92 ? 0.859 -11.316 -13.537 1.00 90.50 92 PHE A O 1
ATOM 707 N N . LYS A 1 93 ? -0.205 -9.379 -13.176 1.00 89.31 93 LYS A N 1
ATOM 708 C CA . LYS A 1 93 ? -0.251 -9.016 -14.605 1.00 89.31 93 LYS A CA 1
ATOM 709 C C . LYS A 1 93 ? 1.135 -8.723 -15.185 1.00 89.31 93 LYS A C 1
ATOM 711 O O . LYS A 1 93 ? 1.319 -8.860 -16.390 1.00 89.31 93 LYS A O 1
ATOM 716 N N . HIS A 1 94 ? 2.085 -8.321 -14.342 1.00 86.94 94 HIS A N 1
ATOM 717 C CA . HIS A 1 94 ? 3.456 -8.004 -14.739 1.00 86.94 94 HIS A CA 1
ATOM 718 C C . HIS A 1 94 ? 4.439 -9.155 -14.496 1.00 86.94 94 HIS A C 1
ATOM 720 O O . HIS A 1 94 ? 5.557 -9.104 -14.998 1.00 86.94 94 HIS A O 1
ATOM 726 N N . LEU A 1 95 ? 4.041 -10.188 -13.749 1.00 85.31 95 LEU A N 1
ATOM 727 C CA . LEU A 1 95 ? 4.886 -11.341 -13.458 1.00 85.31 95 LEU A CA 1
ATOM 728 C C . LEU A 1 95 ? 4.800 -12.346 -14.614 1.00 85.31 95 LEU A C 1
ATOM 730 O O . LEU A 1 95 ? 3.773 -12.995 -14.813 1.00 85.31 95 LEU A O 1
ATOM 734 N N . GLN A 1 96 ? 5.877 -12.475 -15.382 1.00 80.56 96 GLN A N 1
ATOM 735 C CA . GLN A 1 96 ? 5.983 -13.415 -16.499 1.00 80.56 96 GLN A CA 1
ATOM 736 C C . GLN A 1 96 ? 7.001 -14.531 -16.184 1.00 80.56 96 GLN A C 1
ATOM 738 O O . GLN A 1 96 ? 7.872 -14.345 -15.336 1.00 80.56 96 GLN A O 1
ATOM 743 N N . PRO A 1 97 ? 6.920 -15.716 -16.823 1.00 76.69 97 PRO A N 1
ATOM 744 C CA . PRO A 1 97 ? 7.861 -16.818 -16.569 1.00 76.69 97 PRO A CA 1
ATOM 745 C C . PRO A 1 97 ? 9.332 -16.491 -16.870 1.00 76.69 97 PRO A C 1
ATOM 747 O O . PRO A 1 97 ? 10.224 -17.170 -16.367 1.00 76.69 97 PRO A O 1
ATOM 750 N N . ASP A 1 98 ? 9.575 -15.487 -17.710 1.00 70.88 98 ASP A N 1
ATOM 751 C CA . ASP A 1 98 ? 10.887 -14.943 -18.065 1.00 70.88 98 ASP A CA 1
ATOM 752 C C . ASP A 1 98 ? 11.360 -13.840 -17.108 1.00 70.88 98 ASP A C 1
ATOM 754 O O . ASP A 1 98 ? 12.511 -13.414 -17.207 1.00 70.88 98 ASP A O 1
ATOM 758 N N . THR A 1 99 ? 10.506 -13.397 -16.173 1.00 74.50 99 THR A N 1
ATOM 759 C CA . THR A 1 99 ? 10.906 -12.470 -15.116 1.00 74.50 99 THR A CA 1
ATOM 760 C C . THR A 1 99 ? 12.070 -13.126 -14.381 1.00 74.50 99 THR A C 1
ATOM 762 O O . THR A 1 99 ? 11.899 -14.233 -13.856 1.00 74.50 99 THR A O 1
ATOM 765 N N . PRO A 1 100 ? 13.261 -12.503 -14.383 1.00 64.38 100 PRO A N 1
ATOM 766 C CA . PRO A 1 100 ? 14.459 -13.136 -13.874 1.00 64.38 100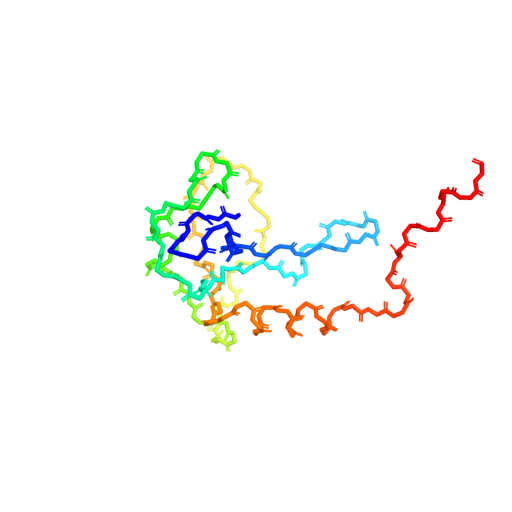 PRO A CA 1
ATOM 767 C C . PRO A 1 100 ? 14.332 -13.282 -12.360 1.00 64.38 100 PRO A C 1
ATOM 769 O O . PRO A 1 100 ? 14.6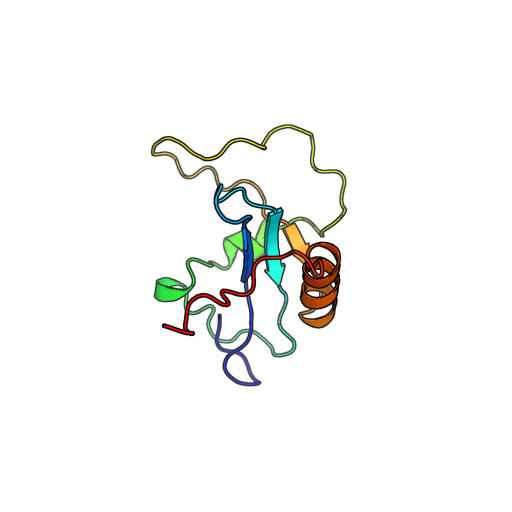63 -12.389 -11.587 1.00 64.38 100 PRO A O 1
ATOM 772 N N . PHE A 1 101 ? 13.834 -14.435 -11.927 1.00 61.75 101 PHE A N 1
ATOM 773 C CA . PHE A 1 101 ? 14.115 -14.948 -10.602 1.00 61.75 101 PHE A CA 1
ATOM 774 C C . PHE A 1 101 ? 15.581 -15.313 -10.636 1.00 61.75 101 PHE A C 1
ATOM 776 O O . PHE A 1 101 ? 15.961 -16.223 -11.371 1.00 61.75 101 PHE A O 1
ATOM 783 N N . ASP A 1 102 ? 16.391 -14.544 -9.927 1.00 51.25 102 ASP A N 1
ATOM 784 C CA . ASP A 1 102 ? 17.825 -14.735 -9.860 1.00 51.25 102 ASP A CA 1
ATOM 785 C C . ASP A 1 102 ? 18.173 -16.217 -9.604 1.00 51.25 102 ASP A C 1
ATOM 787 O O . ASP A 1 102 ? 18.083 -16.724 -8.488 1.00 51.25 102 ASP A O 1
ATOM 791 N N . ARG A 1 103 ? 18.513 -16.945 -10.675 1.00 50.06 103 ARG A N 1
ATOM 792 C CA . ARG A 1 103 ? 19.034 -18.317 -10.622 1.00 50.06 103 ARG A CA 1
ATOM 793 C C . ARG A 1 103 ? 20.556 -18.313 -10.462 1.00 50.06 103 ARG A C 1
ATOM 795 O O . ARG A 1 103 ? 21.174 -19.360 -10.619 1.00 50.06 103 ARG A O 1
ATOM 802 N N . THR A 1 104 ? 21.184 -17.168 -10.176 1.00 49.44 104 THR A N 1
ATOM 803 C CA . THR A 1 104 ? 22.650 -17.063 -10.122 1.00 49.44 104 THR A CA 1
ATOM 804 C C . THR A 1 104 ? 23.270 -17.446 -8.775 1.00 49.44 104 THR A C 1
ATOM 806 O O . THR A 1 104 ? 24.491 -17.450 -8.666 1.00 49.44 104 THR A O 1
ATOM 809 N N . CYS A 1 105 ? 22.484 -17.902 -7.790 1.00 51.22 105 CYS A N 1
ATOM 810 C CA . CYS A 1 105 ? 23.014 -18.523 -6.564 1.00 51.22 105 C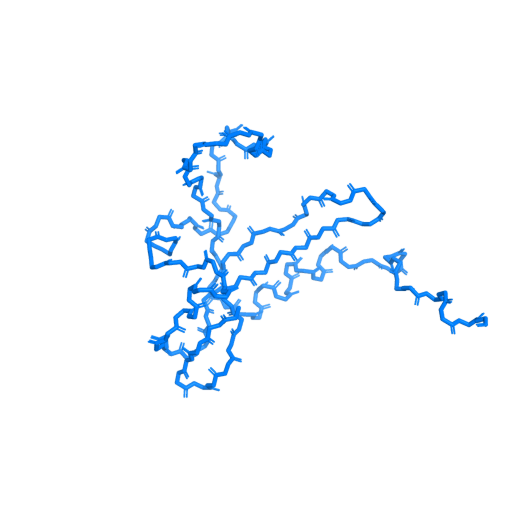YS A CA 1
ATOM 811 C C . CYS A 1 105 ? 23.489 -19.987 -6.720 1.00 51.22 105 CYS A C 1
ATOM 813 O O . CYS A 1 105 ? 23.762 -20.630 -5.710 1.00 51.22 105 CYS A O 1
ATOM 815 N N . ASP A 1 106 ? 23.606 -20.521 -7.940 1.00 47.12 106 ASP A N 1
ATOM 816 C CA . ASP A 1 106 ? 24.228 -21.831 -8.197 1.00 47.12 106 ASP A CA 1
ATOM 817 C C . ASP A 1 106 ? 25.649 -21.638 -8.762 1.00 47.12 106 ASP A C 1
ATOM 819 O O . ASP A 1 106 ? 25.912 -21.848 -9.951 1.00 47.12 106 ASP A O 1
ATOM 823 N N . ARG A 1 107 ? 26.567 -21.133 -7.925 1.00 43.81 107 ARG A N 1
ATOM 824 C CA . ARG A 1 107 ? 28.012 -21.205 -8.180 1.00 43.81 107 ARG A CA 1
ATOM 825 C C . ARG A 1 107 ? 28.853 -21.145 -6.913 1.00 43.81 107 ARG A C 1
ATOM 827 O O . ARG A 1 107 ? 28.567 -20.286 -6.054 1.00 43.81 107 ARG A O 1
#

Secondary structure (DSSP, 8-state):
-EEETTEEE--EEEEE-TTT--EEEEEEE--SSPEEE--HHHH---HHHHHSPEETTS---S---S---SS-------EEES-HHHHHHHHHHH--TTS----TT--

Radius of gyration: 15.66 Å; chains: 1; bounding box: 37×42×33 Å

pLDDT: mean 80.12, std 19.19, range [34.22, 97.0]

InterPro domains:
  IPR036397 Ribonuclease H superfamily [G3DSA:3.30.420.10] (1-101)
  IPR047021 RNA exonuclease REXO1/REXO3/REXO4-like [PTHR12801] (1-53)

Organism: NCBI:txid2070753